Protein AF-A0A0A2JAX6-F1 (afdb_monomer_lite)

Sequence (155 aa):
MTGRNFEVREITTKEEFARLNDVLWTANFHPYEPAFIIFHAVNGHAPEDRAKDKATDTDLQWAKHEQTCGSHYIYTIERSTGRVVGGCQWIFYHENPFPNGPHQVPCTWYPAGSERAKYASHVATQFLYPRQCWFQRPHAGVLPFPEVNGGVNES

Secondary structure (DSSP, 8-state):
--PPPEEEEE--SHHHHHHHHHHHHHHHHTTB-GGGGGTS----SSHHHHHHHHHHHHHHHHHHHHHSTTEEEEEEEETTTTEEEEEEEEE--SS-S-TT--------SSPTT-HHHHHHHHHHHHHHHHHHHH--S-SS---------------

Structure (mmCIF, N/CA/C/O backbone):
data_AF-A0A0A2JAX6-F1
#
_entry.id   AF-A0A0A2JAX6-F1
#
loop_
_atom_site.group_PDB
_atom_site.id
_atom_site.type_symbol
_atom_site.label_atom_id
_atom_site.label_alt_id
_atom_site.label_comp_id
_atom_site.label_asym_id
_atom_site.label_entity_id
_atom_site.label_seq_id
_atom_site.pdbx_PDB_ins_code
_atom_site.Cartn_x
_atom_site.Cartn_y
_atom_site.Cartn_z
_atom_site.occupancy
_atom_site.B_iso_or_equiv
_atom_site.auth_seq_id
_atom_site.auth_comp_id
_atom_site.auth_asym_id
_atom_site.auth_atom_id
_atom_site.pdbx_PDB_model_num
ATOM 1 N N . MET A 1 1 ? -27.192 -11.690 23.224 1.00 45.25 1 MET A N 1
ATOM 2 C CA . MET A 1 1 ? -25.923 -11.545 22.480 1.00 45.25 1 MET A CA 1
ATOM 3 C C . MET A 1 1 ? -26.099 -10.418 21.475 1.00 45.25 1 MET A C 1
ATOM 5 O O . MET A 1 1 ? -26.783 -10.612 20.482 1.00 45.25 1 MET A O 1
ATOM 9 N N . THR A 1 2 ? -25.575 -9.226 21.743 1.00 56.31 2 THR A N 1
ATOM 10 C CA . THR A 1 2 ? -25.485 -8.164 20.729 1.00 56.31 2 THR A CA 1
ATOM 11 C C . THR A 1 2 ? -24.378 -8.557 19.755 1.00 56.31 2 THR A C 1
ATOM 13 O O . THR A 1 2 ? -23.198 -8.405 20.065 1.00 56.31 2 THR A O 1
ATOM 16 N N . GLY A 1 3 ? -24.746 -9.176 18.631 1.00 63.56 3 GLY A N 1
ATOM 17 C CA . GLY A 1 3 ? -23.789 -9.543 17.587 1.00 63.56 3 GLY A CA 1
ATOM 18 C C . GLY A 1 3 ? -23.066 -8.296 17.085 1.00 63.56 3 GLY A C 1
ATOM 19 O O . GLY A 1 3 ? -23.708 -7.272 16.848 1.00 63.56 3 GLY A O 1
ATOM 20 N N . ARG A 1 4 ? -21.735 -8.360 16.956 1.00 73.00 4 ARG A N 1
ATOM 21 C CA . ARG A 1 4 ? -20.964 -7.276 16.335 1.00 73.00 4 ARG A CA 1
ATOM 22 C C . ARG A 1 4 ? -21.515 -7.067 14.928 1.00 73.00 4 ARG A C 1
ATOM 24 O O . ARG A 1 4 ? -21.504 -7.990 14.118 1.00 73.00 4 ARG A O 1
ATOM 31 N N . ASN A 1 5 ? -22.060 -5.882 14.685 1.00 91.50 5 ASN A N 1
ATOM 32 C CA . ASN A 1 5 ? -22.647 -5.526 13.405 1.00 91.50 5 ASN A CA 1
ATOM 33 C C . ASN A 1 5 ? -21.587 -4.782 12.592 1.00 91.50 5 ASN A C 1
ATOM 35 O O . ASN A 1 5 ? -21.068 -3.759 13.044 1.00 91.50 5 ASN A O 1
ATOM 39 N N . PHE A 1 6 ? -21.256 -5.313 11.421 1.00 95.88 6 PHE A N 1
ATOM 40 C CA . PHE A 1 6 ? -20.228 -4.774 10.543 1.00 95.88 6 PHE A CA 1
ATOM 41 C C . PHE A 1 6 ? -20.855 -4.214 9.267 1.00 95.88 6 PHE A C 1
ATOM 43 O O . PHE A 1 6 ? -21.870 -4.708 8.780 1.00 95.88 6 PHE A O 1
ATOM 50 N N . GLU A 1 7 ? -20.244 -3.169 8.726 1.00 96.44 7 GLU A N 1
ATOM 51 C CA . GLU A 1 7 ? -20.595 -2.570 7.444 1.00 96.44 7 GLU A CA 1
ATOM 52 C C . GLU A 1 7 ? -19.390 -2.634 6.516 1.00 96.44 7 GLU A C 1
ATOM 54 O O . GLU A 1 7 ? -18.302 -2.228 6.910 1.00 96.44 7 GLU A O 1
ATOM 59 N N . VAL A 1 8 ? -19.585 -3.119 5.293 1.00 97.31 8 VAL A N 1
ATOM 60 C CA . VAL A 1 8 ? -18.562 -3.078 4.245 1.00 97.31 8 VAL A CA 1
ATOM 61 C C . VAL A 1 8 ? -18.847 -1.883 3.349 1.00 97.31 8 VAL A C 1
ATOM 63 O O . VAL A 1 8 ? -19.990 -1.680 2.936 1.00 97.31 8 VAL A O 1
ATOM 66 N N . ARG A 1 9 ? -17.815 -1.094 3.062 1.00 97.56 9 ARG A N 1
ATOM 67 C CA . ARG A 1 9 ? -17.881 0.074 2.184 1.00 97.56 9 ARG A CA 1
ATOM 68 C C . ARG A 1 9 ? -16.695 0.103 1.240 1.00 97.56 9 ARG A C 1
ATOM 70 O O . ARG A 1 9 ? -15.645 -0.464 1.533 1.00 97.56 9 ARG A O 1
ATOM 77 N N . GLU A 1 10 ? -16.869 0.805 0.135 1.00 98.12 10 GLU A N 1
ATOM 78 C CA . GLU A 1 10 ? -15.760 1.254 -0.692 1.00 98.12 10 GLU A CA 1
ATOM 79 C C . GLU A 1 10 ? -15.246 2.598 -0.169 1.00 98.12 10 GLU A C 1
ATOM 81 O O . GLU A 1 10 ? -16.022 3.426 0.310 1.00 98.12 10 GLU A O 1
ATOM 86 N N . ILE A 1 11 ? -13.931 2.778 -0.208 1.00 98.19 11 ILE A N 1
ATOM 87 C CA . ILE A 1 11 ? -13.251 4.022 0.138 1.00 98.19 11 ILE A CA 1
ATOM 88 C C . ILE A 1 11 ? -13.316 4.947 -1.069 1.00 98.19 11 ILE A C 1
ATOM 90 O O . ILE A 1 11 ? -12.884 4.583 -2.158 1.00 98.19 11 ILE A O 1
ATOM 94 N N . THR A 1 12 ? -13.815 6.156 -0.848 1.00 97.50 12 THR A N 1
ATOM 95 C CA . THR A 1 12 ? -13.971 7.182 -1.889 1.00 97.50 12 THR A CA 1
ATOM 96 C C . THR A 1 12 ? -13.154 8.436 -1.605 1.00 97.50 12 THR A C 1
ATOM 98 O O . THR A 1 12 ? -12.985 9.267 -2.495 1.00 97.50 12 THR A O 1
ATOM 101 N N . THR A 1 13 ? -12.618 8.576 -0.387 1.00 98.25 13 THR A N 1
ATOM 102 C CA . THR A 1 13 ? -11.764 9.707 -0.015 1.00 98.25 13 THR A CA 1
ATOM 103 C C . THR A 1 13 ? -10.463 9.272 0.649 1.00 98.25 13 THR A C 1
ATOM 105 O O . THR A 1 13 ? -10.343 8.197 1.246 1.00 98.25 13 THR A O 1
ATOM 108 N N . LYS A 1 14 ? -9.476 10.168 0.605 1.00 98.38 14 LYS A N 1
ATOM 109 C CA . LYS A 1 14 ? -8.182 9.972 1.255 1.00 98.38 14 LYS A CA 1
ATOM 110 C C . LYS A 1 14 ? -8.296 9.867 2.777 1.00 98.38 14 LYS A C 1
ATOM 112 O O . LYS A 1 14 ? -7.532 9.137 3.398 1.00 98.38 14 LYS A O 1
ATOM 117 N N . GLU A 1 15 ? -9.247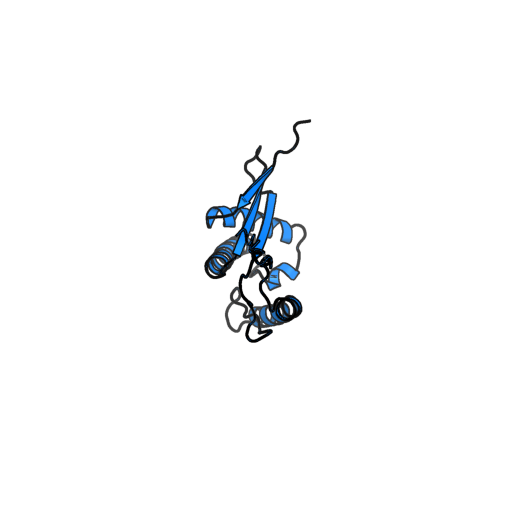 10.560 3.396 1.00 98.25 15 GLU A N 1
ATOM 118 C CA . GLU A 1 15 ? -9.496 10.497 4.842 1.00 98.25 15 GLU A CA 1
ATOM 119 C C . GLU A 1 15 ? -10.042 9.127 5.253 1.00 98.25 15 GLU A C 1
ATOM 121 O O . GLU A 1 15 ? -9.655 8.579 6.288 1.00 98.25 15 GLU A O 1
ATOM 126 N N . GLU A 1 16 ? -10.918 8.542 4.432 1.00 98.06 16 GLU A N 1
ATOM 127 C CA . GLU A 1 16 ? -11.362 7.162 4.611 1.00 98.06 16 GLU A CA 1
ATOM 128 C C . GLU A 1 16 ? -10.184 6.190 4.455 1.00 98.06 16 GLU A C 1
ATOM 130 O O . GLU A 1 16 ? -9.995 5.314 5.306 1.00 98.06 16 GLU A O 1
ATOM 135 N N . PHE A 1 17 ? -9.336 6.395 3.440 1.00 98.44 17 PHE A N 1
ATOM 136 C CA . PHE A 1 17 ? -8.117 5.608 3.252 1.00 98.44 17 PHE A CA 1
ATOM 137 C C . PHE A 1 17 ? -7.156 5.718 4.438 1.00 98.44 17 PHE A C 1
ATOM 139 O O . PHE A 1 17 ? -6.658 4.699 4.908 1.00 98.44 17 PHE A O 1
ATOM 146 N N . ALA A 1 18 ? -6.945 6.912 4.990 1.00 98.44 18 ALA A N 1
ATOM 147 C CA . ALA A 1 18 ? -6.075 7.125 6.144 1.00 98.44 18 ALA A CA 1
ATOM 148 C C . ALA A 1 18 ? -6.516 6.294 7.363 1.00 98.44 18 ALA A C 1
ATOM 150 O O . ALA A 1 18 ? -5.676 5.760 8.090 1.00 98.44 18 ALA A O 1
ATOM 151 N N . ARG A 1 19 ? -7.832 6.122 7.563 1.00 98.06 19 ARG A N 1
ATOM 152 C CA . ARG A 1 19 ? -8.381 5.262 8.627 1.00 98.06 19 ARG A CA 1
ATOM 153 C C . ARG A 1 19 ? -8.087 3.784 8.379 1.00 98.06 19 ARG A C 1
ATOM 155 O O . ARG A 1 19 ? -7.793 3.066 9.329 1.00 98.06 19 ARG A O 1
ATOM 162 N N . LEU A 1 20 ? -8.148 3.324 7.127 1.00 98.25 20 LEU A N 1
ATOM 163 C CA . LEU A 1 20 ? -7.719 1.969 6.767 1.00 98.25 20 LEU A CA 1
ATOM 164 C C . LEU A 1 20 ? -6.200 1.806 6.916 1.00 98.25 20 LEU A C 1
ATOM 166 O O . LEU A 1 20 ? -5.746 0.778 7.418 1.00 98.25 20 LEU A O 1
ATOM 170 N N . ASN A 1 21 ? -5.415 2.813 6.529 1.00 97.81 21 ASN A N 1
ATOM 171 C CA . ASN A 1 21 ? -3.962 2.754 6.618 1.00 97.81 21 ASN A CA 1
ATOM 172 C C . ASN A 1 21 ? -3.485 2.677 8.078 1.00 97.81 21 ASN A C 1
ATOM 174 O O . ASN A 1 21 ? -2.539 1.962 8.388 1.00 97.81 21 ASN A O 1
ATOM 178 N N . ASP A 1 22 ? -4.188 3.322 9.011 1.00 97.25 22 ASP A N 1
ATOM 179 C CA . ASP A 1 22 ? -3.928 3.161 10.446 1.00 97.25 22 ASP A CA 1
ATOM 180 C C . ASP A 1 22 ? -4.050 1.701 10.917 1.00 97.25 22 ASP A C 1
ATOM 182 O O . ASP A 1 22 ? -3.194 1.197 11.652 1.00 97.25 22 ASP A O 1
ATOM 186 N N . VAL A 1 23 ? -5.071 0.993 10.425 1.00 97.12 23 VAL A N 1
ATOM 187 C CA . VAL A 1 23 ? -5.266 -0.438 10.691 1.00 97.12 23 VAL A CA 1
ATOM 188 C C . VAL A 1 23 ? -4.167 -1.270 10.034 1.00 97.12 23 VAL A C 1
ATOM 190 O O . VAL A 1 23 ? -3.611 -2.150 10.690 1.00 97.12 23 VAL A O 1
ATOM 193 N N . LEU A 1 24 ? -3.813 -0.981 8.776 1.00 96.31 24 LEU A N 1
ATOM 194 C CA . LEU A 1 24 ? -2.738 -1.670 8.055 1.00 96.31 24 LEU A CA 1
ATOM 195 C C . LEU A 1 24 ? -1.410 -1.576 8.815 1.00 96.31 24 LEU A C 1
ATOM 197 O O . LEU A 1 24 ? -0.755 -2.592 9.048 1.00 96.31 24 LEU A O 1
ATOM 201 N N . TRP A 1 25 ? -1.035 -0.372 9.245 1.00 95.94 25 TRP A N 1
ATOM 202 C CA . TRP A 1 25 ? 0.186 -0.155 10.014 1.00 95.94 25 TRP A CA 1
ATOM 203 C C . TRP A 1 25 ? 0.100 -0.831 11.380 1.00 95.94 25 TRP A C 1
ATOM 205 O O . TRP A 1 25 ? 1.035 -1.507 11.789 1.00 95.94 25 TRP A O 1
ATOM 215 N N . THR A 1 26 ? -1.026 -0.737 12.083 1.00 94.75 26 THR A N 1
ATOM 216 C CA . THR A 1 26 ? -1.164 -1.408 13.382 1.00 94.75 26 THR A CA 1
ATOM 217 C C . THR A 1 26 ? -1.001 -2.925 13.251 1.00 94.75 26 THR A C 1
ATOM 219 O O . THR A 1 26 ? -0.240 -3.515 14.019 1.00 94.75 26 THR A O 1
ATOM 222 N N . ALA A 1 27 ? -1.641 -3.537 12.249 1.00 94.38 27 ALA A N 1
ATOM 223 C CA . ALA A 1 27 ? -1.597 -4.976 11.994 1.00 94.38 27 ALA A CA 1
ATOM 224 C C . ALA A 1 27 ? -0.194 -5.489 11.627 1.00 94.38 27 ALA A C 1
ATOM 226 O O . ALA A 1 27 ? 0.152 -6.605 11.998 1.00 94.38 27 ALA A O 1
ATOM 227 N N . ASN A 1 28 ? 0.622 -4.679 10.944 1.00 94.31 28 ASN A N 1
ATOM 228 C CA . ASN A 1 28 ? 1.987 -5.051 10.545 1.00 94.31 28 ASN A CA 1
ATOM 229 C C . ASN A 1 28 ? 3.064 -4.668 11.575 1.00 94.31 28 ASN A C 1
ATOM 231 O O . ASN A 1 28 ? 4.239 -4.965 11.369 1.00 94.31 28 ASN A O 1
ATOM 235 N N . PHE A 1 29 ? 2.695 -4.001 12.674 1.00 92.06 29 PHE A N 1
ATOM 236 C CA . PHE A 1 29 ? 3.616 -3.657 13.766 1.00 92.06 29 PHE A CA 1
ATOM 237 C C . PHE A 1 29 ? 3.302 -4.371 15.085 1.00 92.06 29 PHE A C 1
ATOM 239 O O . PHE A 1 29 ? 4.097 -4.284 16.020 1.00 92.06 29 PHE A O 1
ATOM 246 N N . HIS A 1 30 ? 2.192 -5.114 15.161 1.00 90.62 30 HIS A N 1
ATOM 247 C CA . HIS A 1 30 ? 1.752 -5.819 16.367 1.00 90.62 30 HIS A CA 1
ATOM 248 C C . HIS A 1 30 ? 1.203 -7.229 16.046 1.00 90.62 30 HIS A C 1
ATOM 250 O O . HIS A 1 30 ? -0.016 -7.417 16.033 1.00 90.62 30 HIS A O 1
ATOM 256 N N . PRO A 1 31 ? 2.071 -8.244 15.838 1.00 91.25 31 PRO A N 1
ATOM 257 C CA . PRO A 1 31 ? 3.537 -8.189 15.889 1.00 91.25 31 PRO A CA 1
ATOM 258 C C . PRO A 1 31 ? 4.161 -7.582 14.623 1.00 91.25 31 PRO A C 1
ATOM 260 O O . PRO A 1 31 ? 3.496 -7.415 13.605 1.00 91.25 31 PRO A O 1
ATOM 263 N N . TYR A 1 32 ? 5.448 -7.236 14.697 1.00 89.75 32 TYR A N 1
ATOM 264 C CA . TYR A 1 32 ? 6.178 -6.663 13.567 1.00 89.75 32 TYR A CA 1
ATOM 265 C C . TYR A 1 32 ? 6.353 -7.669 12.423 1.00 89.75 32 TYR A C 1
ATOM 267 O O . TYR A 1 32 ? 6.986 -8.709 12.609 1.00 89.75 32 TYR A O 1
ATOM 275 N N . GLU A 1 33 ? 5.840 -7.319 11.243 1.00 93.12 33 GLU A N 1
ATOM 276 C CA . GLU A 1 33 ? 6.010 -8.060 9.995 1.00 93.12 33 GLU A CA 1
ATOM 277 C C . GLU A 1 33 ? 7.133 -7.419 9.157 1.00 93.12 33 GLU A C 1
ATOM 279 O O . GLU A 1 33 ? 6.936 -6.354 8.559 1.00 93.12 33 GLU A O 1
ATOM 284 N N . PRO A 1 34 ? 8.330 -8.030 9.085 1.00 89.94 34 PRO A N 1
ATOM 285 C CA . PRO A 1 34 ? 9.465 -7.442 8.381 1.00 89.94 34 PRO A CA 1
ATOM 286 C C . PRO A 1 34 ? 9.240 -7.298 6.872 1.00 89.94 34 PRO A C 1
ATOM 288 O O . PRO A 1 34 ? 9.855 -6.422 6.270 1.00 89.94 34 PRO A O 1
ATOM 291 N N . ALA A 1 35 ? 8.356 -8.086 6.248 1.00 91.69 35 ALA A N 1
ATOM 292 C CA . ALA A 1 35 ? 8.027 -7.934 4.831 1.00 91.69 35 ALA A CA 1
ATOM 293 C C . ALA A 1 35 ? 7.309 -6.610 4.518 1.00 91.69 35 ALA A C 1
ATOM 295 O O . ALA A 1 35 ? 7.310 -6.172 3.366 1.00 91.69 35 ALA A O 1
ATOM 296 N N . PHE A 1 36 ? 6.743 -5.930 5.522 1.00 93.12 36 PHE A N 1
ATOM 297 C CA . PHE A 1 36 ? 6.048 -4.656 5.336 1.00 93.12 36 PHE A CA 1
ATOM 298 C C . PHE A 1 36 ? 6.947 -3.586 4.696 1.00 93.12 36 PHE A C 1
ATOM 300 O O . PHE A 1 36 ? 6.494 -2.817 3.847 1.00 93.12 36 PHE A O 1
ATOM 307 N N . ILE A 1 37 ? 8.254 -3.602 4.996 1.00 93.12 37 ILE A N 1
ATOM 308 C CA . ILE A 1 37 ? 9.218 -2.630 4.450 1.00 93.12 37 ILE A CA 1
ATOM 309 C C . ILE A 1 37 ? 9.418 -2.748 2.932 1.00 93.12 37 ILE A C 1
ATOM 311 O O . ILE A 1 37 ? 9.974 -1.846 2.303 1.00 93.12 37 ILE A O 1
ATOM 315 N N . ILE A 1 38 ? 8.993 -3.868 2.334 1.00 94.44 38 ILE A N 1
ATOM 316 C CA . ILE A 1 38 ? 9.097 -4.089 0.889 1.00 94.44 38 ILE A CA 1
ATOM 317 C C . ILE A 1 38 ? 8.207 -3.100 0.14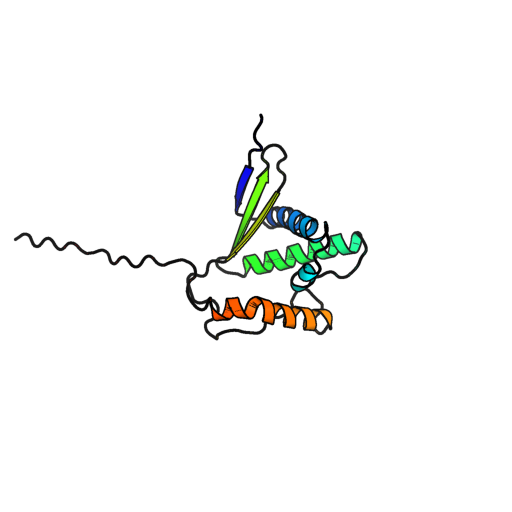5 1.00 94.44 38 ILE A C 1
ATOM 319 O O . ILE A 1 38 ? 8.598 -2.674 -0.929 1.00 94.44 38 ILE A O 1
ATOM 323 N N . PHE A 1 39 ? 7.049 -2.726 0.696 1.00 95.00 39 PHE A N 1
ATOM 324 C CA . PHE A 1 39 ? 6.080 -1.851 0.025 1.00 95.00 39 PHE A CA 1
ATOM 325 C C . PHE A 1 39 ? 5.794 -0.550 0.779 1.00 95.00 39 PHE A C 1
ATOM 327 O O . PHE A 1 39 ? 5.173 0.342 0.210 1.00 95.00 39 PHE A O 1
ATOM 334 N N . HIS A 1 40 ? 6.261 -0.432 2.023 1.00 95.56 40 HIS A N 1
ATOM 335 C CA . HIS A 1 40 ? 5.990 0.706 2.895 1.00 95.56 40 HIS A CA 1
ATOM 336 C C . HIS A 1 40 ? 7.293 1.204 3.515 1.00 95.56 40 HIS A C 1
ATOM 338 O O . HIS A 1 40 ? 7.999 0.461 4.198 1.00 95.56 40 HIS A O 1
ATOM 344 N N . ALA A 1 41 ? 7.644 2.468 3.279 1.00 94.88 41 ALA A N 1
ATOM 345 C CA . ALA A 1 41 ? 8.894 3.006 3.792 1.00 94.88 41 ALA A CA 1
ATOM 346 C C . ALA A 1 41 ? 8.880 3.080 5.322 1.00 94.88 41 ALA A C 1
ATOM 348 O O . ALA A 1 41 ? 8.020 3.717 5.917 1.00 94.88 41 ALA A O 1
ATOM 349 N N . VAL A 1 42 ? 9.877 2.459 5.947 1.00 92.94 42 VAL A N 1
ATOM 350 C CA . VAL A 1 42 ? 10.178 2.616 7.373 1.00 92.94 42 VAL A CA 1
ATOM 351 C C . VAL A 1 42 ? 11.557 3.245 7.496 1.00 92.94 42 VAL A C 1
ATOM 353 O O . VAL A 1 42 ? 12.562 2.628 7.127 1.00 92.94 42 VAL A O 1
ATOM 356 N N . ASN A 1 43 ? 11.604 4.494 7.949 1.00 90.12 43 ASN A N 1
ATOM 357 C CA . ASN A 1 43 ? 12.812 5.313 7.945 1.00 90.12 43 ASN A CA 1
ATOM 358 C C . ASN A 1 43 ? 13.505 5.371 9.306 1.00 90.12 43 ASN A C 1
ATOM 360 O O . ASN A 1 43 ? 14.726 5.532 9.334 1.00 90.12 43 ASN A O 1
ATOM 364 N N . GLY A 1 44 ? 12.773 5.134 10.396 1.00 85.44 44 GLY A N 1
ATOM 365 C CA . GLY A 1 44 ? 13.320 5.122 11.748 1.00 85.44 44 GLY A CA 1
ATOM 366 C C 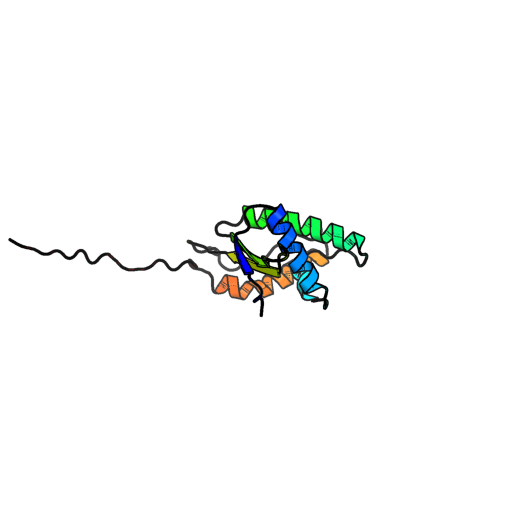. GLY A 1 44 ? 12.564 4.213 12.716 1.00 85.44 44 GLY A C 1
ATOM 367 O O . GLY A 1 44 ? 11.663 3.457 12.340 1.00 85.44 44 GLY A O 1
ATOM 368 N N . HIS A 1 45 ? 12.990 4.259 13.977 1.00 83.75 45 HIS A N 1
ATOM 369 C CA . HIS A 1 45 ? 12.469 3.414 15.056 1.00 83.75 45 HIS A CA 1
ATOM 370 C C . HIS A 1 45 ? 11.680 4.210 16.099 1.00 83.75 45 HIS A C 1
ATOM 372 O O . HIS A 1 45 ? 11.056 3.600 16.968 1.00 83.75 45 HIS A O 1
ATOM 378 N N . ALA A 1 46 ? 11.695 5.545 16.026 1.00 88.94 46 ALA A N 1
ATOM 379 C CA . ALA A 1 46 ? 10.968 6.379 16.965 1.00 88.94 46 ALA A CA 1
ATOM 380 C C . ALA A 1 46 ? 9.463 6.427 16.622 1.00 88.94 46 ALA A C 1
ATOM 382 O O . ALA A 1 46 ? 9.081 6.277 15.453 1.00 88.94 46 ALA A O 1
ATOM 383 N N . PRO A 1 47 ? 8.581 6.655 17.613 1.00 85.44 47 PRO A N 1
ATOM 384 C CA . PRO A 1 47 ? 7.156 6.880 17.365 1.00 85.44 47 PRO A CA 1
ATOM 385 C C . PRO A 1 47 ? 6.876 8.038 16.392 1.00 85.44 47 PRO A C 1
ATOM 387 O O . PRO A 1 47 ? 5.934 7.974 15.603 1.00 85.44 47 PRO A O 1
ATOM 390 N N . GLU A 1 48 ? 7.703 9.082 16.402 1.00 90.75 48 GLU A N 1
ATOM 391 C CA . GLU A 1 48 ? 7.573 10.241 15.516 1.00 90.75 48 GLU A CA 1
ATOM 392 C C . GLU A 1 48 ? 7.911 9.879 14.064 1.00 90.75 48 GLU A C 1
ATOM 394 O O . GLU A 1 48 ? 7.194 10.281 13.142 1.00 90.75 48 GLU A O 1
ATOM 399 N N . ASP A 1 49 ? 8.943 9.052 13.859 1.00 91.94 49 ASP A N 1
ATOM 400 C CA . ASP A 1 49 ? 9.279 8.496 12.543 1.00 91.94 49 ASP A CA 1
ATOM 401 C C . ASP A 1 49 ? 8.111 7.657 12.018 1.00 91.94 49 ASP A C 1
ATOM 403 O O . ASP A 1 49 ? 7.689 7.811 10.875 1.00 91.94 49 ASP A O 1
ATOM 407 N N . ARG A 1 50 ? 7.514 6.831 12.890 1.00 91.31 50 ARG A N 1
ATOM 408 C CA . ARG A 1 50 ? 6.358 5.984 12.566 1.00 91.31 50 ARG A CA 1
ATOM 409 C C . ARG A 1 50 ? 5.160 6.803 12.087 1.00 91.31 50 ARG A C 1
ATOM 411 O O . ARG A 1 50 ? 4.501 6.414 11.123 1.00 91.31 50 ARG A O 1
ATOM 418 N N . ALA A 1 51 ? 4.867 7.922 12.749 1.00 93.12 51 ALA A N 1
ATOM 419 C CA . ALA A 1 51 ? 3.771 8.806 12.364 1.00 93.12 51 ALA A CA 1
ATOM 420 C C . ALA A 1 51 ? 4.028 9.478 11.006 1.00 93.12 51 ALA A C 1
ATOM 422 O O . ALA A 1 51 ? 3.134 9.510 10.157 1.00 93.12 51 ALA A O 1
ATOM 423 N N . LYS A 1 52 ? 5.255 9.964 10.780 1.00 95.44 52 LYS A N 1
ATOM 424 C CA . LYS A 1 52 ? 5.666 10.588 9.515 1.00 95.44 52 LYS A CA 1
ATOM 425 C C . LYS A 1 52 ? 5.654 9.599 8.351 1.00 95.44 52 LYS A C 1
ATOM 427 O O . LYS A 1 52 ? 5.167 9.929 7.267 1.00 95.44 52 LYS A O 1
ATOM 432 N N . ASP A 1 53 ? 6.165 8.395 8.579 1.00 95.56 53 ASP A N 1
ATOM 433 C CA . ASP A 1 53 ? 6.211 7.336 7.579 1.00 95.56 53 ASP A CA 1
ATOM 434 C C . ASP A 1 53 ? 4.793 6.913 7.179 1.00 95.56 53 ASP A C 1
ATOM 436 O O . ASP A 1 53 ? 4.489 6.860 5.991 1.00 95.56 53 ASP A O 1
ATOM 440 N N . LYS A 1 54 ? 3.883 6.737 8.148 1.00 96.44 54 LYS A N 1
ATOM 441 C CA . LYS A 1 54 ? 2.467 6.438 7.876 1.00 96.44 54 LYS A CA 1
ATOM 442 C C . LYS A 1 54 ? 1.766 7.552 7.094 1.00 96.44 54 LYS A C 1
ATOM 444 O O . LYS A 1 54 ? 0.971 7.265 6.200 1.00 96.44 54 LYS A O 1
ATOM 449 N N . ALA A 1 55 ? 2.033 8.819 7.411 1.00 96.81 55 ALA A N 1
ATOM 450 C CA . ALA A 1 55 ? 1.466 9.943 6.664 1.00 96.81 55 ALA A CA 1
ATOM 451 C C . ALA A 1 55 ? 1.960 9.948 5.206 1.00 96.81 55 ALA A C 1
ATOM 453 O O . ALA A 1 55 ? 1.156 10.008 4.281 1.00 96.81 55 ALA A O 1
ATOM 454 N N . THR A 1 56 ? 3.269 9.773 5.007 1.00 96.88 56 THR A N 1
ATOM 455 C CA . THR A 1 56 ? 3.883 9.696 3.671 1.00 96.88 56 THR A CA 1
ATOM 456 C C . THR A 1 56 ? 3.346 8.504 2.876 1.00 96.88 56 THR A C 1
ATOM 458 O O . THR A 1 56 ? 3.004 8.630 1.704 1.00 96.88 56 THR A O 1
ATOM 461 N N . ASP A 1 57 ? 3.226 7.346 3.519 1.00 97.50 57 ASP A N 1
ATOM 462 C CA . ASP A 1 57 ? 2.658 6.137 2.929 1.00 97.50 57 ASP A CA 1
ATOM 463 C C . ASP A 1 57 ? 1.188 6.326 2.534 1.00 97.50 57 ASP A C 1
ATOM 465 O O . ASP A 1 57 ? 0.780 5.911 1.452 1.00 97.50 57 ASP A O 1
ATOM 469 N N . THR A 1 58 ? 0.409 7.032 3.361 1.00 98.38 58 THR A N 1
ATOM 470 C CA . THR A 1 58 ? -0.983 7.383 3.042 1.00 98.38 58 THR A CA 1
ATOM 471 C C . THR A 1 58 ? -1.058 8.190 1.747 1.00 98.38 58 THR A C 1
ATOM 473 O O . THR A 1 58 ? -1.877 7.894 0.879 1.00 98.38 58 THR A O 1
ATOM 476 N N . ASP A 1 59 ? -0.182 9.183 1.593 1.00 98.19 59 ASP A N 1
ATOM 477 C CA . ASP A 1 59 ? -0.125 10.028 0.401 1.00 98.19 59 ASP A CA 1
ATOM 478 C C . ASP A 1 59 ? 0.264 9.229 -0.846 1.00 98.19 59 ASP A C 1
ATOM 480 O O . ASP A 1 59 ? -0.400 9.328 -1.879 1.00 98.19 59 ASP A O 1
ATOM 484 N N . LEU A 1 60 ? 1.314 8.410 -0.744 1.00 97.06 60 LEU A N 1
ATOM 485 C CA . LEU A 1 60 ? 1.833 7.617 -1.859 1.00 97.06 60 LEU A CA 1
ATOM 486 C C . LEU A 1 60 ? 0.832 6.560 -2.334 1.00 97.06 60 LEU A C 1
ATOM 488 O O . LEU A 1 60 ? 0.616 6.409 -3.538 1.00 97.06 60 LEU A O 1
ATOM 492 N N . GLN A 1 61 ? 0.215 5.834 -1.403 1.00 96.94 61 GLN A N 1
ATOM 493 C CA . GLN A 1 61 ? -0.720 4.760 -1.734 1.00 96.94 61 GLN A CA 1
ATOM 494 C C . GLN A 1 61 ? -2.045 5.309 -2.262 1.00 96.94 61 GLN A C 1
ATOM 496 O O . GLN A 1 61 ? -2.593 4.747 -3.211 1.00 96.94 61 GLN A O 1
ATOM 501 N N . TRP A 1 62 ? -2.522 6.437 -1.722 1.00 97.94 62 TRP A N 1
ATOM 502 C CA . TRP A 1 62 ? -3.691 7.124 -2.269 1.00 97.94 62 TRP A CA 1
ATOM 503 C C . TRP A 1 62 ? -3.432 7.630 -3.691 1.00 97.94 62 TRP A C 1
ATOM 505 O O . TRP A 1 62 ? -4.199 7.318 -4.598 1.00 97.94 62 TRP A O 1
ATOM 515 N N . ALA A 1 63 ? -2.303 8.309 -3.924 1.00 97.56 63 ALA A N 1
ATOM 516 C CA . ALA A 1 63 ? -1.939 8.776 -5.261 1.00 97.56 63 ALA A CA 1
ATOM 517 C C . ALA A 1 63 ? -1.821 7.613 -6.264 1.00 97.56 63 ALA A C 1
ATOM 519 O O . ALA A 1 63 ? -2.271 7.717 -7.404 1.00 97.56 63 ALA A O 1
ATOM 520 N N . LYS A 1 64 ? -1.256 6.474 -5.840 1.00 95.50 64 LYS A N 1
ATOM 521 C CA . LYS A 1 64 ? -1.189 5.261 -6.665 1.00 95.50 64 LYS A CA 1
ATOM 522 C C . LYS A 1 64 ? -2.575 4.693 -6.968 1.00 95.50 64 LYS A C 1
ATOM 524 O O . LYS A 1 64 ? -2.804 4.245 -8.089 1.00 95.50 64 LYS A O 1
ATOM 529 N N . HIS A 1 65 ? -3.477 4.685 -5.991 1.00 96.50 65 HIS A N 1
ATOM 530 C CA . HIS A 1 65 ? -4.859 4.253 -6.177 1.00 96.50 65 HIS A CA 1
ATOM 531 C C . HIS A 1 65 ? -5.582 5.120 -7.211 1.00 96.50 65 HIS A C 1
ATOM 533 O O . HIS A 1 65 ? -6.125 4.567 -8.161 1.00 96.50 65 HIS A O 1
ATOM 539 N N . GLU A 1 66 ? -5.477 6.447 -7.109 1.00 96.56 66 GLU A N 1
ATOM 540 C CA . GLU A 1 66 ? -6.072 7.383 -8.077 1.00 96.56 66 GLU A CA 1
ATOM 541 C C . GLU A 1 66 ? -5.515 7.206 -9.499 1.00 96.56 66 GLU A C 1
ATOM 543 O O . GLU A 1 66 ? -6.237 7.362 -10.481 1.00 96.56 66 GLU A O 1
ATOM 548 N N . GLN A 1 67 ? -4.233 6.851 -9.628 1.00 94.88 67 GLN A N 1
ATOM 549 C CA . GLN A 1 67 ? -3.587 6.604 -10.924 1.00 94.88 67 GLN A CA 1
ATOM 550 C C . GLN A 1 67 ? -3.884 5.213 -11.501 1.00 94.88 67 GLN A C 1
ATOM 552 O O . GLN A 1 67 ? -3.700 4.986 -12.698 1.00 94.88 67 GLN A O 1
ATOM 557 N N . THR A 1 68 ? -4.311 4.259 -10.670 1.00 91.62 68 THR A N 1
ATOM 558 C CA . THR A 1 68 ? -4.529 2.873 -11.088 1.00 91.62 68 THR A CA 1
ATOM 559 C C . THR A 1 68 ? -5.988 2.675 -11.477 1.00 91.62 68 THR A C 1
ATOM 561 O O . THR A 1 68 ? -6.854 2.485 -10.625 1.00 91.62 68 THR A O 1
ATOM 564 N N . CYS A 1 69 ? -6.259 2.663 -12.784 1.00 87.19 69 CYS A N 1
ATOM 565 C CA . CYS A 1 69 ? -7.588 2.343 -13.300 1.00 87.19 69 CYS A CA 1
ATOM 566 C C . CYS A 1 69 ? -8.061 0.973 -12.777 1.00 87.19 69 CYS A C 1
ATOM 568 O O . CYS A 1 69 ? -7.314 -0.007 -12.823 1.00 87.19 69 CYS A O 1
ATOM 570 N N . GLY A 1 70 ? -9.290 0.924 -12.260 1.00 89.88 70 GLY A N 1
ATOM 571 C CA . GLY A 1 70 ? -9.876 -0.283 -11.677 1.00 89.88 70 GLY A CA 1
ATOM 572 C C . GLY A 1 70 ? -9.360 -0.626 -10.280 1.00 89.88 70 GLY A C 1
ATOM 573 O O . GLY A 1 70 ? -9.556 -1.752 -9.832 1.00 89.88 70 GLY A O 1
ATOM 574 N N . SER A 1 71 ? -8.674 0.291 -9.589 1.00 95.38 71 SER A N 1
ATOM 575 C CA . SER A 1 71 ? -8.346 0.124 -8.174 1.00 95.38 71 SER A CA 1
ATOM 576 C C . SER A 1 71 ? -9.548 0.450 -7.288 1.00 95.38 71 SER A C 1
ATOM 578 O O . SER A 1 71 ? -10.171 1.490 -7.452 1.00 95.38 71 SER A O 1
ATOM 580 N N . HIS A 1 72 ? -9.822 -0.414 -6.313 1.00 96.38 72 HIS A N 1
ATOM 581 C CA . HIS A 1 72 ? -10.923 -0.294 -5.362 1.00 96.38 72 HIS A CA 1
ATOM 582 C C . HIS A 1 72 ? -10.425 -0.657 -3.965 1.00 96.38 72 HIS A C 1
ATOM 584 O O . HIS A 1 72 ? -10.019 -1.795 -3.713 1.00 96.38 72 HIS A O 1
ATOM 590 N N . TYR A 1 73 ? -10.453 0.295 -3.037 1.00 98.06 73 TYR A N 1
ATOM 591 C CA . TYR A 1 73 ? -10.222 -0.002 -1.628 1.00 98.06 73 TYR A CA 1
ATOM 592 C C . TYR A 1 73 ? -11.548 -0.315 -0.949 1.00 98.06 73 TYR A C 1
ATOM 594 O O . TYR A 1 73 ? -12.467 0.497 -0.955 1.00 98.06 73 TYR A O 1
ATOM 602 N N . ILE A 1 74 ? -11.637 -1.486 -0.327 1.00 97.69 74 ILE A N 1
ATOM 603 C CA . ILE A 1 74 ? -12.828 -1.937 0.393 1.00 97.69 74 ILE A CA 1
ATOM 604 C C . ILE A 1 74 ? -12.456 -2.101 1.859 1.00 97.69 74 ILE A C 1
ATOM 606 O O . ILE A 1 74 ? -11.442 -2.723 2.181 1.00 97.69 74 ILE A O 1
ATOM 610 N N . TYR A 1 75 ? -13.274 -1.559 2.753 1.00 98.06 75 TYR A N 1
ATOM 611 C CA . TYR A 1 75 ? -13.023 -1.561 4.187 1.00 98.06 75 TYR A CA 1
ATOM 612 C C . TYR A 1 75 ? -14.267 -1.936 4.985 1.00 98.06 75 TYR A C 1
ATOM 614 O O . TYR A 1 75 ? -15.402 -1.751 4.545 1.00 98.06 75 TYR A O 1
ATOM 622 N N . THR A 1 76 ? -14.033 -2.480 6.175 1.00 98.00 76 THR A N 1
ATOM 623 C CA . THR A 1 76 ? -15.078 -2.918 7.097 1.00 98.00 76 THR A CA 1
ATOM 624 C C . THR A 1 76 ? -15.100 -2.008 8.315 1.00 98.00 76 THR A C 1
ATOM 626 O O . THR A 1 76 ? -14.065 -1.767 8.939 1.00 98.00 76 THR A O 1
ATOM 629 N N . ILE A 1 77 ? -16.288 -1.537 8.684 1.00 97.50 77 ILE A N 1
ATOM 630 C CA . ILE A 1 77 ? -16.541 -0.670 9.833 1.00 97.50 77 ILE A CA 1
ATOM 631 C C . ILE A 1 77 ? -17.360 -1.442 10.866 1.00 97.50 77 ILE A C 1
ATOM 633 O O . ILE A 1 77 ? -18.398 -2.017 10.546 1.00 97.50 77 ILE A O 1
ATOM 637 N N . GLU A 1 78 ? -16.935 -1.431 12.125 1.00 96.75 78 GLU A N 1
ATOM 638 C CA . GLU A 1 78 ? -17.774 -1.884 13.235 1.00 96.75 78 GLU A CA 1
ATOM 639 C C . GLU A 1 78 ? -18.809 -0.802 13.569 1.00 96.75 78 GLU A C 1
ATOM 641 O O . GLU A 1 78 ? -18.461 0.287 14.026 1.00 96.75 78 GLU A O 1
ATOM 646 N N . ARG A 1 79 ? -20.100 -1.089 13.366 1.00 95.00 79 ARG A N 1
ATOM 647 C CA . ARG A 1 79 ? -21.167 -0.079 13.475 1.00 95.00 79 ARG A CA 1
ATOM 648 C C . ARG A 1 79 ? -21.309 0.524 14.868 1.00 95.00 79 ARG A C 1
ATOM 650 O O . ARG A 1 79 ? -21.683 1.684 14.983 1.00 95.00 79 ARG A O 1
ATOM 657 N N . SER A 1 80 ? -21.029 -0.243 15.921 1.00 94.19 80 SER A N 1
ATOM 658 C CA . SER A 1 80 ? -21.164 0.229 17.304 1.00 94.19 80 SER A CA 1
ATOM 659 C C . SER A 1 80 ? -20.113 1.264 17.693 1.00 94.19 80 SER A C 1
ATOM 661 O O . SER A 1 80 ? -20.378 2.096 18.554 1.00 94.19 80 SER A O 1
ATOM 663 N N . THR A 1 81 ? -18.923 1.210 17.091 1.00 94.50 81 THR A N 1
ATOM 664 C CA . THR A 1 81 ? -17.800 2.096 17.437 1.00 94.50 81 THR A CA 1
ATOM 665 C C . THR A 1 81 ? -17.435 3.061 16.315 1.00 94.50 81 THR A C 1
ATOM 667 O O . THR A 1 81 ? -16.689 4.010 16.544 1.00 94.50 81 THR A O 1
ATOM 670 N N . GLY A 1 82 ? -17.913 2.811 15.093 1.00 94.31 82 GLY A N 1
ATOM 671 C CA . GLY A 1 82 ? -17.488 3.521 13.892 1.00 94.31 82 GLY A CA 1
ATOM 672 C C . GLY A 1 82 ? -16.030 3.249 13.510 1.00 94.31 82 GLY A C 1
ATOM 673 O O . GLY A 1 82 ? -15.482 3.954 12.664 1.00 94.31 82 GLY A O 1
ATOM 674 N N . ARG A 1 83 ? -15.363 2.264 14.125 1.00 96.19 83 ARG A N 1
ATOM 675 C CA . ARG A 1 83 ? -13.952 1.962 13.850 1.00 96.19 83 ARG A CA 1
ATOM 676 C C . ARG A 1 83 ? -13.809 1.134 12.585 1.00 96.19 83 ARG A C 1
ATOM 678 O O . ARG A 1 83 ? -14.589 0.214 12.353 1.00 96.19 83 ARG A O 1
ATOM 685 N N . VAL A 1 84 ? -12.778 1.439 11.802 1.00 97.88 84 VAL A N 1
ATOM 686 C CA . VAL A 1 84 ? -12.333 0.552 10.725 1.00 97.88 84 VAL A CA 1
ATOM 687 C C . VAL A 1 84 ? -11.659 -0.654 11.370 1.00 97.88 84 VAL A C 1
ATOM 689 O O . VAL A 1 84 ? -10.822 -0.487 12.253 1.00 97.88 84 VAL A O 1
ATOM 692 N N . VAL A 1 85 ? -12.052 -1.858 10.965 1.00 96.25 85 VAL A N 1
ATOM 693 C CA . VAL A 1 85 ? -11.543 -3.119 11.539 1.00 96.25 85 VAL A CA 1
ATOM 694 C C . VAL A 1 85 ? -10.718 -3.940 10.551 1.00 96.25 85 VAL A C 1
ATOM 696 O O . VAL A 1 85 ? -10.147 -4.959 10.922 1.00 96.25 85 VAL A O 1
ATOM 699 N N . GLY A 1 86 ? -10.648 -3.505 9.296 1.00 96.62 86 GLY A N 1
ATOM 700 C CA . GLY A 1 86 ? -9.871 -4.154 8.253 1.00 96.62 86 GLY A CA 1
ATOM 701 C C . GLY A 1 86 ? -10.298 -3.688 6.872 1.00 96.62 86 GLY A C 1
ATOM 702 O O . GLY A 1 86 ? -11.251 -2.922 6.721 1.00 96.62 86 GLY A O 1
ATOM 703 N N . GLY A 1 87 ? -9.589 -4.172 5.864 1.00 96.31 87 GLY A N 1
ATOM 704 C CA . GLY A 1 87 ? -9.879 -3.873 4.475 1.00 96.31 87 GLY A CA 1
ATOM 705 C C . GLY A 1 87 ? -8.851 -4.492 3.549 1.00 96.31 87 GLY A C 1
ATOM 706 O O . GLY A 1 87 ? -7.937 -5.197 3.977 1.00 96.31 87 GLY A O 1
ATOM 707 N N . CYS A 1 88 ? -9.028 -4.239 2.265 1.00 96.06 88 CYS A N 1
ATOM 708 C CA . CYS A 1 88 ? -8.164 -4.739 1.212 1.00 96.06 88 CYS A CA 1
ATOM 709 C C . CYS A 1 88 ? -8.244 -3.821 -0.006 1.00 96.06 88 CYS A C 1
ATOM 711 O O . CYS A 1 88 ? -9.200 -3.063 -0.173 1.00 96.06 88 CYS A O 1
ATOM 713 N N . GLN A 1 89 ? -7.224 -3.908 -0.852 1.00 96.25 89 GLN A N 1
ATOM 714 C CA . GLN A 1 89 ? -7.259 -3.341 -2.190 1.00 96.25 89 GLN A CA 1
ATOM 715 C C . GLN A 1 89 ? -7.608 -4.449 -3.175 1.00 96.25 89 GLN A C 1
ATOM 717 O O . GLN A 1 89 ? -6.968 -5.502 -3.176 1.00 96.25 89 GLN A O 1
ATOM 722 N N . TRP A 1 90 ? -8.566 -4.178 -4.046 1.00 93.19 90 TRP A N 1
ATOM 723 C CA . TRP A 1 90 ? -8.804 -4.946 -5.255 1.00 93.19 90 TRP A CA 1
ATOM 724 C C . TRP A 1 90 ? -8.412 -4.107 -6.459 1.00 93.19 90 TRP A C 1
ATOM 726 O O . TRP A 1 90 ? -8.574 -2.890 -6.454 1.00 93.19 90 TRP A O 1
ATOM 736 N N . ILE A 1 91 ? -7.853 -4.748 -7.479 1.00 91.75 91 ILE A N 1
ATOM 737 C CA . ILE A 1 91 ? -7.566 -4.091 -8.749 1.00 91.75 91 ILE A CA 1
ATOM 738 C C . ILE A 1 91 ? -8.139 -4.973 -9.852 1.00 91.75 91 ILE A C 1
ATOM 740 O O . ILE A 1 91 ? -7.713 -6.118 -10.004 1.00 91.75 91 ILE A O 1
ATOM 744 N N . PHE A 1 92 ? -9.123 -4.455 -10.580 1.00 89.50 92 PHE A N 1
ATOM 745 C CA . PHE A 1 92 ? -9.799 -5.150 -11.667 1.00 89.50 92 PHE A CA 1
ATOM 746 C C . PHE A 1 92 ? -9.420 -4.516 -12.997 1.00 89.50 92 PHE A C 1
ATOM 748 O O . PHE A 1 92 ? -9.792 -3.385 -13.294 1.00 89.50 92 PHE A O 1
ATOM 755 N N . TYR A 1 93 ? -8.703 -5.269 -13.825 1.00 87.81 93 TYR A N 1
ATOM 756 C CA . TYR A 1 93 ? -8.361 -4.822 -15.167 1.00 87.81 93 TYR A CA 1
ATOM 757 C C . TYR A 1 93 ? -9.353 -5.382 -16.190 1.00 87.81 93 TYR A C 1
ATOM 759 O O . TYR A 1 93 ? -9.596 -6.591 -16.238 1.00 87.81 93 TYR A O 1
ATOM 767 N N . HIS A 1 94 ? -9.917 -4.502 -17.018 1.00 86.88 94 HIS A N 1
ATOM 768 C CA . HIS A 1 94 ? -10.754 -4.872 -18.170 1.00 86.88 94 HIS A CA 1
ATOM 769 C C . HIS A 1 94 ? -9.931 -5.201 -19.422 1.00 86.88 94 HIS A C 1
ATOM 771 O O . HIS A 1 94 ? -10.436 -5.822 -20.352 1.00 86.88 94 HIS A O 1
ATOM 777 N N . GLU A 1 95 ? -8.656 -4.826 -19.421 1.00 88.25 95 GLU A N 1
ATOM 778 C CA . GLU A 1 95 ? -7.676 -5.117 -20.464 1.00 88.25 95 GLU A CA 1
ATOM 779 C C . GLU A 1 95 ? -6.466 -5.829 -19.850 1.00 88.25 95 GLU A C 1
ATOM 781 O O . GLU A 1 95 ? -6.402 -6.013 -18.636 1.00 88.25 95 GLU A O 1
ATOM 786 N N . ASN A 1 96 ? -5.507 -6.262 -20.669 1.00 89.69 96 ASN A N 1
ATOM 787 C CA . ASN A 1 96 ? -4.265 -6.844 -20.164 1.00 89.69 96 ASN A CA 1
ATOM 788 C C . ASN A 1 96 ? -3.399 -5.752 -19.485 1.00 89.69 96 ASN A C 1
ATOM 790 O O . ASN A 1 96 ? -2.887 -4.890 -20.199 1.00 89.69 96 ASN A O 1
ATOM 794 N N . PRO A 1 97 ? -3.158 -5.799 -18.156 1.00 88.56 97 PRO A N 1
ATOM 795 C CA . PRO A 1 97 ? -2.300 -4.828 -17.464 1.00 88.56 97 PRO A CA 1
ATOM 796 C C . PRO A 1 97 ? -0.797 -4.983 -17.749 1.00 88.56 97 PRO A C 1
ATOM 798 O O . PRO A 1 97 ? -0.007 -4.113 -17.388 1.00 88.56 97 PRO A O 1
ATOM 801 N N . PHE A 1 98 ? -0.382 -6.080 -18.388 1.00 90.75 98 PHE A N 1
ATOM 802 C CA . PHE A 1 98 ? 1.010 -6.395 -18.715 1.00 90.75 98 PHE A CA 1
ATOM 803 C C . PHE A 1 98 ? 1.163 -6.711 -20.216 1.00 90.75 98 PHE A C 1
ATOM 805 O O . PHE A 1 98 ? 1.576 -7.818 -20.576 1.00 90.75 98 PHE A O 1
ATOM 812 N N . PRO A 1 99 ? 0.841 -5.766 -21.125 1.00 90.19 99 PRO A N 1
ATOM 813 C CA . PRO A 1 99 ? 0.879 -6.013 -22.570 1.00 90.19 99 PRO A CA 1
ATOM 814 C C . PRO A 1 99 ? 2.297 -6.287 -23.088 1.00 90.19 99 PRO A C 1
ATOM 816 O O . PRO A 1 99 ? 2.469 -6.998 -24.071 1.00 90.19 99 PRO A O 1
ATOM 819 N N . ASN A 1 100 ? 3.311 -5.773 -22.387 1.00 92.56 100 ASN A N 1
ATOM 820 C CA . ASN A 1 100 ? 4.729 -5.964 -22.700 1.00 92.56 100 ASN A CA 1
ATOM 821 C C . ASN A 1 100 ? 5.389 -7.047 -21.826 1.00 92.56 100 ASN A C 1
ATOM 823 O O . ASN A 1 100 ? 6.614 -7.128 -21.757 1.00 92.56 100 ASN A O 1
ATOM 827 N N . GLY A 1 101 ? 4.586 -7.859 -21.133 1.00 90.94 101 GLY A N 1
ATOM 828 C CA . GLY A 1 101 ? 5.065 -8.867 -20.195 1.00 90.94 101 GLY A CA 1
ATOM 829 C C . GLY A 1 101 ? 5.565 -8.297 -18.858 1.00 90.94 101 GLY A C 1
ATOM 830 O O . GLY A 1 101 ? 5.321 -7.127 -18.534 1.00 90.94 101 GLY A O 1
ATOM 831 N N . PRO A 1 102 ? 6.227 -9.138 -18.041 1.00 93.44 102 PRO A N 1
ATOM 832 C CA . PRO A 1 102 ? 6.734 -8.738 -16.736 1.00 93.44 102 PRO A CA 1
ATOM 833 C C . PRO A 1 102 ? 7.810 -7.653 -16.833 1.00 93.44 102 PRO A C 1
ATOM 835 O O . PRO A 1 102 ? 8.740 -7.751 -17.630 1.00 93.44 102 PRO A O 1
ATOM 838 N N . HIS A 1 103 ? 7.720 -6.650 -15.967 1.00 94.62 103 HIS A N 1
ATOM 839 C CA . HIS A 1 103 ? 8.659 -5.544 -15.849 1.00 94.62 103 HIS A CA 1
ATOM 840 C C . HIS A 1 103 ? 9.130 -5.364 -14.400 1.00 94.62 103 HIS A C 1
ATOM 842 O O . HIS A 1 103 ? 8.542 -5.880 -13.441 1.00 94.62 103 HIS A O 1
ATOM 848 N N . GLN A 1 104 ? 10.228 -4.625 -14.244 1.00 95.19 104 GLN A N 1
ATOM 849 C CA . GLN A 1 104 ? 10.740 -4.258 -12.928 1.00 95.19 104 GLN A CA 1
ATOM 850 C C . GLN A 1 104 ? 9.762 -3.337 -12.206 1.00 95.19 104 GLN A C 1
ATOM 852 O O . GLN A 1 104 ? 9.202 -2.424 -12.804 1.00 95.19 104 GLN A O 1
ATOM 857 N N . VAL A 1 105 ? 9.601 -3.555 -10.905 1.00 95.12 105 VAL A N 1
ATOM 858 C CA . VAL A 1 105 ? 8.754 -2.731 -10.042 1.00 95.12 105 VAL A CA 1
ATOM 859 C C . VAL A 1 105 ? 9.633 -1.643 -9.424 1.00 95.12 105 VAL A C 1
ATOM 861 O O . VAL A 1 105 ? 10.425 -1.955 -8.528 1.00 95.12 105 VAL A O 1
ATOM 864 N N . PRO A 1 106 ? 9.557 -0.381 -9.885 1.00 94.69 106 PRO A N 1
ATOM 865 C CA . PRO A 1 106 ? 10.366 0.688 -9.317 1.00 94.69 106 PRO A CA 1
ATOM 866 C C . PRO A 1 106 ? 9.899 1.007 -7.893 1.00 94.69 106 PRO A C 1
ATOM 868 O O . PRO A 1 106 ? 8.704 1.121 -7.622 1.00 94.69 106 PRO A O 1
ATOM 871 N N . CYS A 1 107 ? 10.853 1.175 -6.979 1.00 96.19 107 CYS A N 1
ATOM 872 C CA . CYS A 1 107 ? 10.565 1.657 -5.633 1.00 96.19 107 CYS A CA 1
ATOM 873 C C . CYS A 1 107 ? 10.403 3.180 -5.653 1.00 96.19 107 CYS A C 1
ATOM 875 O O . CYS A 1 107 ? 11.363 3.897 -5.933 1.00 96.19 107 CYS A O 1
ATOM 877 N N . THR A 1 108 ? 9.213 3.665 -5.303 1.00 94.44 108 THR A N 1
ATOM 878 C CA . THR A 1 108 ? 8.886 5.101 -5.244 1.00 94.44 108 THR A CA 1
ATOM 879 C C . THR A 1 108 ? 8.732 5.639 -3.817 1.00 94.44 108 THR A C 1
ATOM 881 O O . THR A 1 108 ? 8.580 6.843 -3.641 1.00 94.44 108 THR A O 1
ATOM 884 N N . TRP A 1 109 ? 8.790 4.773 -2.798 1.00 94.88 109 TRP A N 1
ATOM 885 C CA . TRP A 1 109 ? 8.572 5.132 -1.386 1.00 94.88 109 TRP A CA 1
ATOM 886 C C . TRP A 1 109 ? 9.858 5.413 -0.599 1.00 94.88 109 TRP A C 1
ATOM 888 O O . TRP A 1 109 ? 9.815 6.091 0.424 1.00 94.88 109 TRP A O 1
ATOM 898 N N . TYR A 1 110 ? 11.012 4.936 -1.068 1.00 95.69 110 TYR A N 1
ATOM 899 C CA . TYR A 1 110 ? 12.321 5.291 -0.511 1.00 95.69 110 TYR A CA 1
ATOM 900 C C . TYR A 1 110 ? 13.035 6.341 -1.374 1.00 95.69 110 TYR A C 1
ATOM 902 O O . TYR A 1 110 ? 12.772 6.419 -2.576 1.00 95.69 110 TYR A O 1
ATOM 910 N N . PRO A 1 111 ? 13.993 7.106 -0.807 1.00 93.56 111 PRO A N 1
ATOM 911 C CA . PRO A 1 111 ? 14.801 8.043 -1.581 1.00 93.56 111 PRO A CA 1
ATOM 912 C C . PRO A 1 111 ? 15.461 7.372 -2.789 1.00 93.56 111 PRO A C 1
ATOM 914 O O . PRO A 1 111 ? 16.091 6.313 -2.662 1.00 93.56 111 PRO A O 1
ATOM 917 N N . ALA A 1 112 ? 15.331 8.006 -3.955 1.00 93.50 112 ALA A N 1
ATOM 918 C CA . ALA A 1 112 ? 15.889 7.509 -5.204 1.00 93.50 112 ALA A CA 1
ATOM 919 C C . ALA A 1 112 ? 17.403 7.272 -5.079 1.00 93.50 112 ALA A C 1
ATOM 921 O O . ALA A 1 112 ? 18.131 8.065 -4.485 1.00 93.50 112 ALA A O 1
ATOM 922 N N . GLY A 1 113 ? 17.872 6.147 -5.617 1.00 92.62 113 GLY A N 1
ATOM 923 C CA . GLY A 1 113 ? 19.284 5.756 -5.573 1.00 92.62 113 GLY A CA 1
ATOM 924 C C . GLY A 1 113 ? 19.763 5.155 -4.246 1.00 92.62 113 GLY A C 1
ATOM 925 O O . GLY A 1 113 ? 20.864 4.606 -4.215 1.00 92.62 113 GLY A O 1
ATOM 926 N N . SER A 1 114 ? 18.959 5.190 -3.176 1.00 95.44 114 SER A N 1
ATOM 927 C CA . SER A 1 114 ? 19.324 4.564 -1.899 1.00 95.44 114 SER A CA 1
ATOM 928 C C . SER A 1 114 ? 19.391 3.035 -1.992 1.00 95.44 114 SER A C 1
ATOM 930 O O . SER A 1 114 ? 18.658 2.406 -2.758 1.00 95.44 114 SER A O 1
ATOM 932 N N . GLU A 1 115 ? 20.224 2.412 -1.153 1.00 95.69 115 GLU A N 1
ATOM 933 C CA . GLU A 1 115 ? 20.310 0.945 -1.066 1.00 95.69 115 GLU A CA 1
ATOM 934 C C . GLU A 1 115 ? 18.972 0.310 -0.663 1.00 95.69 115 GLU A C 1
ATOM 936 O O . GLU A 1 115 ? 18.598 -0.735 -1.192 1.00 95.69 115 GLU A O 1
ATOM 941 N N . ARG A 1 116 ? 18.191 0.982 0.198 1.00 94.56 116 ARG A N 1
ATOM 942 C CA . ARG A 1 116 ? 16.830 0.548 0.555 1.00 94.56 116 ARG A CA 1
ATOM 943 C C . ARG A 1 116 ? 15.903 0.541 -0.658 1.00 94.56 116 ARG A C 1
ATOM 945 O O . ARG A 1 116 ? 15.181 -0.432 -0.847 1.00 94.56 116 ARG A O 1
ATOM 952 N N . ALA A 1 117 ? 15.957 1.572 -1.506 1.00 95.94 117 ALA A N 1
ATOM 953 C CA . ALA A 1 117 ? 15.161 1.617 -2.731 1.00 95.94 117 ALA A CA 1
ATOM 954 C C . ALA A 1 117 ? 15.552 0.501 -3.713 1.00 95.94 117 ALA A C 1
ATOM 956 O O . ALA A 1 117 ? 14.673 -0.152 -4.277 1.00 95.94 117 ALA A O 1
ATOM 957 N N . LYS A 1 118 ? 16.856 0.239 -3.885 1.00 96.81 118 LYS A N 1
ATOM 958 C CA . LYS A 1 118 ? 17.355 -0.858 -4.735 1.00 96.81 118 LYS A CA 1
ATOM 959 C C . LYS A 1 118 ? 16.895 -2.221 -4.220 1.00 96.81 118 LYS A C 1
ATOM 961 O O . LYS A 1 118 ? 16.371 -3.019 -4.995 1.00 96.81 118 LYS A O 1
ATOM 966 N N . TYR A 1 119 ? 17.040 -2.462 -2.917 1.00 95.75 119 TYR A N 1
ATOM 967 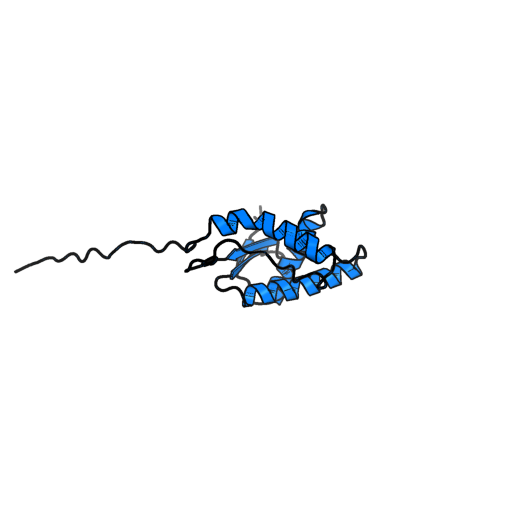C CA . TYR A 1 119 ? 16.575 -3.684 -2.265 1.00 95.75 119 TYR A CA 1
ATOM 968 C C . TYR A 1 119 ? 15.063 -3.868 -2.431 1.00 95.75 119 TYR A C 1
ATOM 970 O O . TYR A 1 119 ? 14.620 -4.901 -2.931 1.00 95.75 119 TYR A O 1
ATOM 978 N N . ALA A 1 120 ? 14.271 -2.854 -2.074 1.00 96.69 120 ALA A N 1
ATOM 979 C CA . ALA A 1 120 ? 12.817 -2.932 -2.121 1.00 96.69 120 ALA A CA 1
ATOM 980 C C . ALA A 1 120 ? 12.311 -3.149 -3.556 1.00 96.69 120 ALA A C 1
ATOM 982 O O . ALA A 1 120 ? 11.476 -4.018 -3.782 1.00 96.69 120 ALA A O 1
ATOM 983 N N . SER A 1 121 ? 12.881 -2.446 -4.543 1.00 97.44 121 SER A N 1
ATOM 984 C CA . SER A 1 121 ? 12.563 -2.647 -5.963 1.00 97.44 121 SER A CA 1
ATOM 985 C C . SER A 1 121 ? 12.899 -4.063 -6.442 1.00 97.44 121 SER A C 1
ATOM 987 O O . SER A 1 121 ? 12.083 -4.704 -7.111 1.00 97.44 121 SER A O 1
ATOM 989 N N . HIS A 1 122 ? 14.068 -4.587 -6.063 1.00 97.25 122 HIS A N 1
ATOM 990 C CA . HIS A 1 122 ? 14.476 -5.941 -6.422 1.00 97.25 122 HIS A CA 1
ATOM 991 C C . HIS A 1 122 ? 13.514 -6.989 -5.847 1.00 97.25 122 HIS A C 1
ATOM 993 O O . HIS A 1 122 ? 12.983 -7.817 -6.589 1.00 97.25 122 HIS A O 1
ATOM 999 N N . VAL A 1 123 ? 13.231 -6.920 -4.544 1.00 97.06 123 VAL A N 1
ATOM 1000 C CA . VAL A 1 123 ? 12.351 -7.883 -3.869 1.00 97.06 123 VAL A CA 1
ATOM 1001 C C . VAL A 1 123 ? 10.907 -7.755 -4.355 1.00 97.06 123 VAL A C 1
ATOM 1003 O O . VAL A 1 123 ? 10.281 -8.770 -4.654 1.00 97.06 123 VAL A O 1
ATOM 1006 N N . ALA A 1 124 ? 10.386 -6.535 -4.519 1.00 96.81 124 ALA A N 1
ATOM 1007 C CA . ALA A 1 124 ? 9.047 -6.301 -5.060 1.00 96.81 124 ALA A CA 1
ATOM 1008 C C . ALA A 1 124 ? 8.897 -6.869 -6.477 1.00 96.81 124 ALA A C 1
ATOM 1010 O O . ALA A 1 124 ? 7.872 -7.474 -6.792 1.00 96.81 124 ALA A O 1
ATOM 1011 N N . THR A 1 125 ? 9.932 -6.734 -7.314 1.00 96.88 125 THR A N 1
ATOM 1012 C CA . THR A 1 125 ? 9.953 -7.325 -8.658 1.00 96.88 125 THR A CA 1
ATOM 1013 C C . THR A 1 125 ? 9.815 -8.841 -8.585 1.00 96.88 125 THR A C 1
ATOM 1015 O O . THR A 1 125 ? 8.947 -9.396 -9.251 1.00 96.88 125 THR A O 1
ATOM 1018 N N . GLN A 1 126 ? 10.600 -9.513 -7.737 1.00 96.44 126 GLN A N 1
ATOM 1019 C CA . GLN A 1 126 ? 10.506 -10.968 -7.565 1.00 96.44 126 GLN A CA 1
ATOM 1020 C C . GLN A 1 126 ? 9.142 -11.393 -7.003 1.00 96.44 126 GLN A C 1
ATOM 1022 O O . GLN A 1 126 ? 8.521 -12.326 -7.507 1.00 96.44 126 GLN A O 1
ATOM 1027 N N . PHE A 1 127 ? 8.633 -10.674 -6.000 1.00 95.19 127 PHE A N 1
ATOM 1028 C CA . PHE A 1 127 ? 7.346 -10.959 -5.365 1.00 95.19 127 PHE A CA 1
ATOM 1029 C C . PHE A 1 127 ? 6.158 -10.808 -6.327 1.00 95.19 127 PHE A C 1
ATOM 1031 O O . PHE A 1 127 ? 5.186 -11.566 -6.260 1.00 95.19 127 PHE A O 1
ATOM 1038 N N . LEU A 1 128 ? 6.205 -9.815 -7.218 1.00 93.75 128 LEU A N 1
ATOM 1039 C CA . LEU A 1 128 ? 5.130 -9.537 -8.169 1.00 93.75 128 LEU A CA 1
ATOM 1040 C C . LEU A 1 128 ? 5.301 -10.282 -9.496 1.00 93.75 128 LEU A C 1
ATOM 1042 O O . LE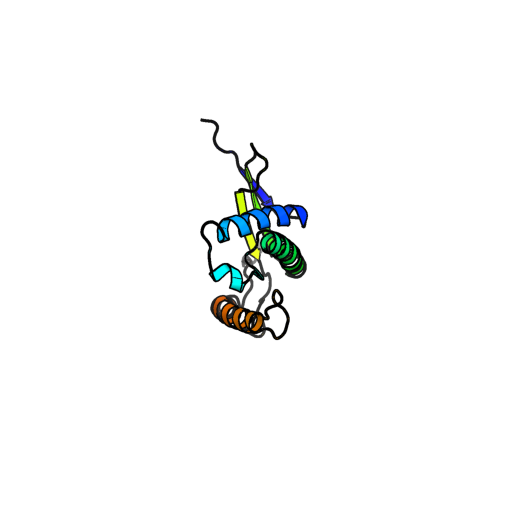U A 1 128 ? 4.313 -10.426 -10.210 1.00 93.75 128 LEU A O 1
ATOM 1046 N N . TYR A 1 129 ? 6.488 -10.807 -9.806 1.00 95.44 129 TYR A N 1
ATOM 1047 C CA . TYR A 1 129 ? 6.770 -11.492 -11.070 1.00 95.44 129 TYR A CA 1
ATOM 1048 C C . TYR A 1 129 ? 5.745 -12.585 -11.428 1.00 95.44 129 TYR A C 1
ATOM 1050 O O . TYR A 1 129 ? 5.200 -12.517 -12.530 1.00 95.44 129 TYR A O 1
ATOM 1058 N N . PRO A 1 130 ? 5.362 -13.522 -10.529 1.00 93.50 130 PRO A N 1
ATOM 1059 C CA . PRO A 1 130 ? 4.354 -14.532 -10.865 1.00 93.50 130 PRO A CA 1
ATOM 1060 C C . PRO A 1 130 ? 3.009 -13.919 -11.262 1.00 93.50 130 PRO A C 1
ATOM 1062 O O . PRO A 1 130 ? 2.379 -14.371 -12.216 1.00 93.50 130 PRO A O 1
ATOM 1065 N N . ARG A 1 131 ? 2.596 -12.840 -10.579 1.00 90.12 131 ARG A N 1
ATOM 1066 C CA . ARG A 1 131 ? 1.369 -12.109 -10.923 1.00 90.12 131 ARG A CA 1
ATOM 1067 C C . ARG A 1 131 ? 1.492 -11.521 -12.322 1.00 90.12 131 ARG A C 1
ATOM 1069 O O . ARG A 1 131 ? 0.613 -11.755 -13.135 1.00 90.12 131 ARG A O 1
ATOM 1076 N N . GLN A 1 132 ? 2.597 -10.848 -12.637 1.00 92.62 132 GLN A N 1
ATOM 1077 C CA . GLN A 1 132 ? 2.815 -10.263 -13.965 1.00 92.62 132 GLN A CA 1
ATOM 1078 C C . GLN A 1 132 ? 2.862 -11.309 -15.095 1.00 92.62 132 GLN A C 1
ATOM 1080 O O . GLN A 1 132 ? 2.494 -11.013 -16.230 1.00 92.62 132 GLN A O 1
ATOM 1085 N N . CYS A 1 133 ? 3.286 -12.540 -14.797 1.00 91.00 133 CYS A N 1
ATOM 1086 C CA . CYS A 1 133 ? 3.247 -13.657 -15.743 1.00 91.00 133 CYS A CA 1
ATOM 1087 C C . CYS A 1 133 ? 1.827 -14.199 -15.963 1.00 91.00 133 CYS A C 1
ATOM 1089 O O . CYS A 1 133 ? 1.461 -14.527 -17.086 1.00 91.00 133 CYS A O 1
ATOM 1091 N N . TRP A 1 134 ? 1.024 -14.321 -14.904 1.00 88.31 134 TRP A N 1
ATOM 1092 C CA . TRP A 1 134 ? -0.297 -14.961 -14.976 1.00 88.31 134 TRP A CA 1
ATOM 1093 C C . TRP A 1 134 ? -1.432 -14.008 -15.335 1.00 88.31 134 TRP A C 1
ATOM 1095 O O . TRP A 1 134 ? -2.457 -14.423 -15.875 1.00 88.31 134 TRP A O 1
ATOM 1105 N N . PHE A 1 135 ? -1.270 -12.727 -15.028 1.00 88.19 135 PHE A N 1
ATOM 1106 C CA . PHE A 1 135 ? -2.309 -11.711 -15.149 1.00 88.19 135 PHE A CA 1
ATOM 1107 C C . PHE A 1 135 ? -2.261 -10.977 -16.488 1.00 88.19 135 PHE A C 1
ATOM 1109 O O . PHE A 1 135 ? -2.669 -9.825 -16.567 1.00 88.19 135 PHE A O 1
ATOM 1116 N N . GLN A 1 136 ? -1.820 -11.662 -17.547 1.00 87.94 136 GLN A N 1
ATOM 1117 C CA . GLN A 1 136 ? -1.661 -11.114 -18.899 1.00 87.94 136 GLN A CA 1
ATOM 1118 C C . GLN A 1 136 ? -2.967 -11.098 -19.719 1.00 87.94 136 GLN A C 1
ATOM 1120 O O . GLN A 1 136 ? -2.981 -11.356 -20.921 1.00 87.94 136 GLN A O 1
ATOM 1125 N N . ARG A 1 137 ? -4.098 -10.864 -19.052 1.00 86.88 137 ARG A N 1
ATOM 1126 C CA . ARG A 1 137 ? -5.454 -10.876 -19.622 1.00 86.88 137 ARG A CA 1
ATOM 1127 C C . ARG A 1 137 ? -6.400 -10.053 -18.738 1.00 86.88 137 ARG A C 1
ATOM 1129 O O . ARG A 1 137 ? -6.027 -9.799 -17.594 1.00 86.88 137 ARG A O 1
ATOM 1136 N N . PRO A 1 138 ? -7.609 -9.696 -19.206 1.00 85.12 138 PRO A N 1
ATOM 1137 C CA . PRO A 1 138 ? -8.641 -9.108 -18.352 1.00 85.12 138 PRO A CA 1
ATOM 1138 C C . PRO A 1 138 ? -8.931 -9.974 -17.115 1.00 85.12 138 PRO A C 1
ATOM 1140 O O . PRO A 1 138 ? -8.963 -11.205 -17.205 1.00 85.12 138 PRO A O 1
ATOM 1143 N N . HIS A 1 139 ? -9.120 -9.342 -15.954 1.00 82.00 139 HIS A N 1
ATOM 1144 C CA . HIS A 1 139 ? -9.423 -10.011 -14.673 1.00 82.00 139 HIS A CA 1
ATOM 1145 C C . HIS A 1 139 ? -10.913 -10.005 -14.357 1.00 82.00 139 HIS A C 1
ATOM 1147 O O . HIS A 1 139 ? -11.390 -10.879 -13.637 1.00 82.00 139 HIS A O 1
ATOM 1153 N N . ALA A 1 140 ? -11.651 -9.049 -14.920 1.00 68.31 140 ALA A N 1
ATOM 1154 C CA . ALA A 1 140 ? -13.101 -9.095 -14.956 1.00 68.31 140 ALA A CA 1
ATOM 1155 C C . ALA A 1 140 ? -13.523 -10.038 -16.091 1.00 68.31 140 ALA A C 1
ATOM 1157 O O . ALA A 1 140 ? -13.202 -9.806 -17.258 1.00 68.31 140 ALA A O 1
ATOM 1158 N N . GLY A 1 141 ? -14.206 -11.131 -15.749 1.00 54.00 141 GLY A N 1
ATOM 1159 C CA . GLY A 1 141 ? -14.746 -12.050 -16.744 1.00 54.00 141 GLY A CA 1
ATOM 1160 C C . GLY A 1 141 ? -15.741 -11.324 -17.643 1.00 54.00 141 GLY A C 1
ATOM 1161 O O . GLY A 1 141 ? -16.801 -10.906 -17.185 1.00 54.00 141 GLY A O 1
ATOM 1162 N N . VAL A 1 142 ? -15.414 -11.191 -18.927 1.00 48.00 142 VAL A N 1
ATOM 1163 C CA . VAL A 1 142 ? -16.414 -10.906 -19.956 1.00 48.00 142 VAL A CA 1
ATOM 1164 C C . VAL A 1 142 ? -17.256 -12.173 -20.064 1.00 48.00 142 VAL A C 1
ATOM 1166 O O . VAL A 1 142 ? -16.712 -13.224 -20.398 1.00 48.00 142 VAL A O 1
ATOM 1169 N N . LEU A 1 143 ? -18.548 -12.117 -19.736 1.00 43.75 143 LEU A N 1
ATOM 1170 C CA . LEU A 1 143 ? -19.469 -13.203 -20.078 1.00 43.75 143 LEU A CA 1
ATOM 1171 C C . LEU A 1 143 ? -19.458 -13.354 -21.608 1.00 43.75 143 LEU A C 1
ATOM 1173 O O . LEU A 1 143 ? -19.873 -12.416 -22.289 1.00 43.75 143 LEU A O 1
ATOM 1177 N N . PRO A 1 144 ? -19.027 -14.489 -22.184 1.00 43.31 144 PRO A N 1
ATOM 1178 C CA . PRO A 1 144 ? -19.242 -14.754 -23.588 1.00 43.31 144 PRO A CA 1
ATOM 1179 C C . PRO A 1 144 ? -20.563 -15.510 -23.687 1.00 43.31 144 PRO A C 1
ATOM 1181 O O . PRO A 1 144 ? -20.584 -16.731 -23.802 1.00 43.31 144 PRO A O 1
ATOM 1184 N N . PHE A 1 145 ? -21.679 -14.796 -23.611 1.00 40.34 145 PHE A N 1
ATOM 1185 C CA . PHE A 1 145 ? -22.902 -15.310 -24.206 1.00 40.34 145 PHE A CA 1
ATOM 1186 C C . PHE A 1 145 ? -23.213 -14.409 -25.391 1.00 40.34 145 PHE A C 1
ATOM 1188 O O . PHE A 1 145 ? -23.652 -13.278 -25.190 1.00 40.34 145 PHE A O 1
ATOM 1195 N N . PRO A 1 146 ? -22.956 -14.867 -26.629 1.00 45.38 146 PRO A N 1
ATOM 1196 C CA . PRO A 1 146 ? -23.683 -14.322 -27.756 1.00 45.38 146 PRO A CA 1
ATOM 1197 C C . PRO A 1 146 ? -25.165 -14.490 -27.424 1.00 45.38 146 PRO A C 1
ATOM 1199 O O . PRO A 1 146 ? -25.590 -15.594 -27.069 1.00 45.38 146 PRO A O 1
ATOM 1202 N N . GLU A 1 147 ? -25.944 -13.415 -27.514 1.00 45.66 147 GLU A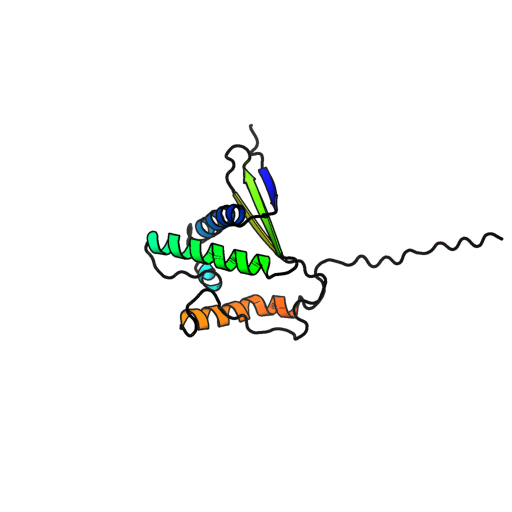 N 1
ATOM 1203 C CA . GLU A 1 147 ? -27.386 -13.554 -27.656 1.00 45.66 147 GLU A CA 1
ATOM 1204 C C . GLU A 1 147 ? -27.613 -14.524 -28.815 1.00 45.66 147 GLU A C 1
ATOM 1206 O O . GLU A 1 147 ? -27.271 -14.249 -29.969 1.00 45.66 147 GLU A O 1
ATOM 1211 N N . VAL A 1 148 ? -28.133 -15.710 -28.502 1.00 48.09 148 VAL A N 1
ATOM 1212 C CA . VAL A 1 148 ? -28.742 -16.552 -29.518 1.00 48.09 148 VAL A CA 1
ATOM 1213 C C . VAL A 1 148 ? -29.952 -15.753 -29.972 1.00 48.09 148 VAL A C 1
ATOM 1215 O O . VAL A 1 148 ? -30.992 -15.770 -29.319 1.00 48.09 148 VAL A O 1
ATOM 1218 N N . ASN A 1 149 ? -29.790 -14.997 -31.058 1.00 43.97 149 ASN A N 1
ATOM 1219 C CA . ASN A 1 149 ? -30.906 -14.454 -31.809 1.00 43.97 149 ASN A CA 1
ATOM 1220 C C . ASN A 1 149 ? -31.741 -15.654 -32.251 1.00 43.97 149 ASN A C 1
ATOM 1222 O O . ASN A 1 149 ? -31.433 -16.318 -33.242 1.00 43.97 149 ASN A O 1
ATOM 1226 N N . GLY A 1 150 ? -32.760 -15.972 -31.453 1.00 44.91 150 GLY A N 1
ATOM 1227 C CA . GLY A 1 150 ? -33.814 -16.908 -31.789 1.00 44.91 150 GLY A CA 1
ATOM 1228 C C . GLY A 1 150 ? -34.592 -16.333 -32.959 1.00 44.91 150 GLY A C 1
ATOM 1229 O O . GLY A 1 150 ? -35.628 -15.703 -32.775 1.00 44.91 150 GLY A O 1
ATOM 1230 N N . GLY A 1 151 ? -34.057 -16.519 -34.164 1.00 37.81 151 GLY A N 1
ATOM 1231 C CA . GLY A 1 151 ? -34.786 -16.340 -35.403 1.00 37.81 151 GLY A CA 1
ATOM 1232 C C . GLY A 1 151 ? -35.886 -17.387 -35.458 1.00 37.81 151 GLY A C 1
ATOM 1233 O O . GLY A 1 151 ? -35.681 -18.491 -35.955 1.00 37.81 151 GLY A O 1
ATOM 1234 N N . VAL A 1 152 ? -37.050 -17.043 -34.916 1.00 42.53 152 VAL A N 1
ATOM 1235 C CA . VAL A 1 152 ? -38.302 -17.689 -35.287 1.00 42.53 152 VAL A CA 1
ATOM 1236 C C . VAL A 1 152 ? -38.646 -17.140 -36.668 1.00 42.53 152 VAL A C 1
ATOM 1238 O O . VAL A 1 152 ? -39.180 -16.042 -36.798 1.00 42.53 152 VAL A O 1
ATOM 1241 N N . ASN A 1 153 ? -38.272 -17.879 -37.712 1.00 43.28 153 ASN A N 1
ATOM 1242 C CA . ASN A 1 153 ? -38.880 -17.698 -39.024 1.00 43.28 153 ASN A CA 1
ATOM 1243 C C . ASN A 1 153 ? -40.296 -18.281 -38.954 1.00 43.28 153 ASN A C 1
ATOM 1245 O O . ASN A 1 153 ? -40.494 -19.475 -39.163 1.00 43.28 153 ASN A O 1
ATOM 1249 N N . GLU A 1 154 ? -41.263 -17.423 -38.647 1.00 39.75 154 GLU A N 1
ATOM 1250 C CA . GLU A 1 154 ? -42.661 -17.618 -39.019 1.00 39.75 154 GLU A CA 1
ATOM 1251 C C . GLU A 1 154 ? -42.965 -16.727 -40.231 1.00 39.75 154 GLU A C 1
ATOM 1253 O O . GLU A 1 154 ? -43.138 -15.515 -40.111 1.00 39.75 154 GLU A O 1
ATOM 1258 N N . SER A 1 155 ? -42.940 -17.324 -41.424 1.00 42.22 155 SER A N 1
ATOM 1259 C CA . SER A 1 155 ? -43.937 -17.193 -42.508 1.00 42.22 155 SER A CA 1
ATOM 1260 C C . SER A 1 155 ? -43.521 -18.021 -43.721 1.00 42.22 155 SER A C 1
ATOM 1262 O O . SER A 1 155 ? -42.335 -17.967 -44.113 1.00 42.22 155 SER A O 1
#

Organism: Penicillium expansum (NCBI:txid27334)

Foldseek 3Di:
DPPFDKDKDWDDDLVSLLLQLVLVLVVCVVPPDPCCLLQFPQDDDDPVSVVVSSVLSSVVVVVVQVVQPQKIKMWMARPVVRHTNHTDIDRFFQFFPQQVAQDFDFQPSDPPPDPSRVVSRVVVSVVCNVVSHPRRGGPPDDPPDDPPPPPPPDD

Radius of gyration: 20.78 Å; chains: 1; bounding box: 64×28×65 Å

pLDDT: mean 88.25, std 16.04, range [37.81, 98.44]